Protein AF-K1S469-F1 (afdb_monomer_lite)

Secondary structure (DSSP, 8-state):
-HHHHHTT--TT-BHHHHHHHH-S-SEEEEETTEEEEEEEEE-TTT--EEEEEEEEETTEEEEEEEEE----PPP---PPP------PPP--------------PPPHHHHHHHHHHHHHS-----------

InterPro domains:
  IPR007450 Outer membrane protein assembly factor BamE domain [PF04355] (4-58)
  IPR037873 BamE-like [G3DSA:3.30.1450.10] (1-72)

Radius of gyration: 25.06 Å; chains: 1; bounding box: 55×41×70 Å

pLDDT: mean 77.98, std 18.19, range [45.69, 98.44]

Organism: NCBI:txid408170

Foldseek 3Di:
DLVVLLVPDDFFDFLVRNCVRQNAAPDWDDDDQKIKGWHWDQDPVVRWIKIKIFMDGPRTTDDIDIDTDPPPPDPDPDDDPDPPDPDDDPDDPPCPDDDDPDPDDDDPVVVVVVVVVVVPDPPPPPDDDDDD

Structure (mmCIF, N/CA/C/O backbone):
data_AF-K1S469-F1
#
_entry.id   AF-K1S469-F1
#
loop_
_atom_site.group_PDB
_atom_site.id
_atom_site.type_symbol
_atom_site.label_atom_id
_atom_site.label_alt_id
_atom_site.label_comp_id
_atom_site.label_asym_id
_atom_site.label_entity_id
_atom_site.label_seq_id
_atom_site.pdbx_PDB_ins_code
_atom_site.Cartn_x
_atom_site.Cartn_y
_atom_site.Cartn_z
_atom_site.occupancy
_atom_site.B_iso_or_equiv
_atom_site.auth_seq_id
_atom_site.auth_comp_id
_atom_site.auth_asym_id
_atom_site.auth_atom_id
_atom_site.pdbx_PDB_model_num
ATOM 1 N N . THR A 1 1 ? 19.145 1.253 2.756 1.00 47.34 1 THR A N 1
ATOM 2 C CA . THR A 1 1 ? 18.521 0.881 4.052 1.00 47.34 1 THR A CA 1
ATOM 3 C C . THR A 1 1 ? 17.003 0.704 3.974 1.00 47.34 1 THR A C 1
ATOM 5 O O . THR A 1 1 ? 16.373 0.472 4.990 1.00 47.34 1 THR A O 1
ATOM 8 N N . THR A 1 2 ? 16.386 0.743 2.789 1.00 56.47 2 THR A N 1
ATOM 9 C CA . THR A 1 2 ? 14.923 0.666 2.603 1.00 56.47 2 THR A CA 1
ATOM 10 C C . THR A 1 2 ? 14.312 -0.685 2.981 1.00 56.47 2 THR A C 1
ATOM 12 O O . THR A 1 2 ? 13.195 -0.720 3.478 1.00 56.47 2 THR A O 1
ATOM 15 N N . SER A 1 3 ? 15.050 -1.788 2.822 1.00 63.38 3 SER A N 1
ATOM 16 C CA . SER A 1 3 ? 14.536 -3.126 3.140 1.00 63.38 3 SER A CA 1
ATOM 17 C C . SER A 1 3 ? 14.232 -3.334 4.629 1.00 63.38 3 SER A C 1
ATOM 19 O O . SER A 1 3 ? 13.333 -4.103 4.943 1.00 63.38 3 SER A O 1
ATOM 21 N N . SER A 1 4 ? 14.939 -2.674 5.556 1.00 73.12 4 SER A N 1
ATOM 22 C CA . SER A 1 4 ? 14.783 -2.965 6.991 1.00 73.12 4 SER A CA 1
ATOM 23 C C . SER A 1 4 ? 13.571 -2.289 7.629 1.00 73.12 4 SER A C 1
ATOM 25 O O . SER A 1 4 ? 13.052 -2.799 8.616 1.00 73.12 4 SER A O 1
ATOM 27 N N . THR A 1 5 ? 13.104 -1.160 7.091 1.00 84.50 5 THR A N 1
ATOM 28 C CA . THR A 1 5 ? 11.920 -0.451 7.600 1.00 84.50 5 THR A CA 1
ATOM 29 C C . THR A 1 5 ? 10.618 -1.097 7.149 1.00 84.50 5 THR A C 1
ATOM 31 O O . THR A 1 5 ? 9.680 -1.151 7.934 1.00 84.50 5 THR A O 1
ATOM 34 N N . ILE A 1 6 ? 10.577 -1.650 5.933 1.00 87.94 6 ILE A N 1
ATOM 35 C CA . ILE A 1 6 ? 9.415 -2.383 5.401 1.00 87.94 6 ILE A CA 1
ATOM 36 C C . ILE A 1 6 ? 9.094 -3.581 6.297 1.00 87.94 6 ILE A C 1
ATOM 38 O O . ILE A 1 6 ? 7.953 -3.758 6.704 1.00 87.94 6 ILE A O 1
ATOM 42 N N . MET A 1 7 ? 10.122 -4.335 6.699 1.00 90.38 7 MET A N 1
ATOM 43 C CA . MET A 1 7 ? 9.978 -5.517 7.560 1.00 90.38 7 MET A CA 1
ATOM 44 C C . MET A 1 7 ? 9.469 -5.211 8.977 1.00 90.38 7 MET A C 1
ATOM 46 O O . MET A 1 7 ? 9.163 -6.138 9.722 1.00 90.38 7 MET A O 1
ATOM 50 N N . LYS A 1 8 ? 9.407 -3.934 9.378 1.00 94.88 8 LYS A N 1
ATOM 51 C CA . LYS A 1 8 ? 8.861 -3.530 10.681 1.00 94.88 8 LYS A CA 1
ATOM 52 C C . LYS A 1 8 ? 7.350 -3.359 10.662 1.00 94.88 8 LYS A C 1
ATOM 54 O O . LYS A 1 8 ? 6.762 -3.357 11.735 1.00 94.88 8 LYS A O 1
ATOM 59 N N . VAL A 1 9 ? 6.736 -3.193 9.491 1.00 96.00 9 VAL A N 1
ATOM 60 C CA . VAL A 1 9 ? 5.284 -3.051 9.394 1.00 96.00 9 VAL A CA 1
ATOM 61 C C . VAL A 1 9 ? 4.631 -4.389 9.723 1.00 96.00 9 VAL A C 1
ATOM 63 O O . VAL A 1 9 ? 5.021 -5.434 9.204 1.00 96.00 9 VAL A O 1
ATOM 66 N N . GLN A 1 10 ? 3.646 -4.357 10.614 1.00 96.44 10 GLN A N 1
ATOM 67 C CA . GLN A 1 10 ? 2.933 -5.538 11.087 1.00 96.44 10 GLN A CA 1
ATOM 68 C C . GLN A 1 10 ? 1.426 -5.295 11.064 1.00 96.44 10 GLN A C 1
ATOM 70 O O . GLN A 1 10 ? 0.956 -4.158 11.146 1.00 96.44 10 GLN A O 1
ATOM 75 N N . ARG A 1 11 ? 0.655 -6.385 10.969 1.00 97.44 11 ARG A N 1
ATOM 76 C CA . ARG A 1 11 ? -0.802 -6.341 11.128 1.00 97.44 11 ARG A CA 1
ATOM 77 C C . ARG A 1 11 ? -1.158 -5.689 12.467 1.00 97.44 11 ARG A C 1
ATOM 79 O O . ARG A 1 11 ? -0.564 -6.022 13.486 1.00 97.44 11 ARG A O 1
ATOM 86 N N . GLY A 1 12 ? -2.148 -4.802 12.452 1.00 97.94 12 GLY A N 1
ATOM 87 C CA . GLY A 1 12 ? -2.608 -4.062 13.622 1.00 97.94 12 GLY A CA 1
ATOM 88 C C . GLY A 1 12 ? -1.832 -2.780 13.923 1.00 97.94 12 GLY A C 1
ATOM 89 O O . GLY A 1 12 ? -2.192 -2.110 14.878 1.00 97.94 12 GLY A O 1
ATOM 90 N N . MET A 1 13 ? -0.813 -2.409 13.143 1.00 98.44 13 MET A N 1
ATOM 91 C CA . MET A 1 13 ? -0.230 -1.065 13.254 1.00 98.44 13 MET A CA 1
ATOM 92 C C . MET A 1 13 ? -1.216 0.004 12.776 1.00 98.44 13 MET A C 1
ATOM 94 O O . MET A 1 13 ? -1.988 -0.246 11.848 1.00 98.44 13 MET A O 1
ATOM 98 N N . SER A 1 14 ? -1.172 1.195 13.368 1.00 98.31 14 SER A N 1
ATOM 99 C CA . SER A 1 14 ? -1.981 2.329 12.915 1.00 98.31 14 SER A CA 1
ATOM 100 C C . SER A 1 14 ? -1.383 2.997 11.672 1.00 98.31 14 SER A C 1
ATOM 102 O O . SER A 1 14 ? -0.190 2.869 11.370 1.00 98.31 14 SER A O 1
ATOM 104 N N . GLN A 1 15 ? -2.199 3.761 10.947 1.00 97.56 15 GLN A N 1
ATOM 105 C CA . GLN A 1 15 ? -1.735 4.587 9.826 1.00 97.56 15 GLN A CA 1
ATOM 106 C C . GLN A 1 15 ? -0.618 5.561 10.222 1.00 97.56 15 GLN A C 1
ATOM 108 O O . GLN A 1 15 ? 0.306 5.797 9.440 1.00 97.56 15 GLN A O 1
ATOM 113 N N . GLU A 1 16 ? -0.666 6.116 11.432 1.00 97.88 16 GLU A N 1
ATOM 114 C CA . GLU A 1 16 ? 0.370 7.000 11.961 1.00 97.88 16 GLU A CA 1
ATOM 115 C C . GLU A 1 16 ? 1.678 6.240 12.161 1.00 97.88 16 GLU A C 1
ATOM 117 O O . GLU A 1 16 ? 2.724 6.720 11.726 1.00 97.88 16 GLU A O 1
ATOM 122 N N . GLU A 1 17 ? 1.647 5.053 12.767 1.00 97.94 17 GLU A N 1
ATOM 123 C CA . GLU A 1 17 ? 2.844 4.222 12.955 1.00 97.94 17 GLU A CA 1
ATOM 124 C C . GLU A 1 17 ? 3.480 3.854 11.608 1.00 97.94 17 GLU A C 1
ATOM 126 O O . GLU A 1 17 ? 4.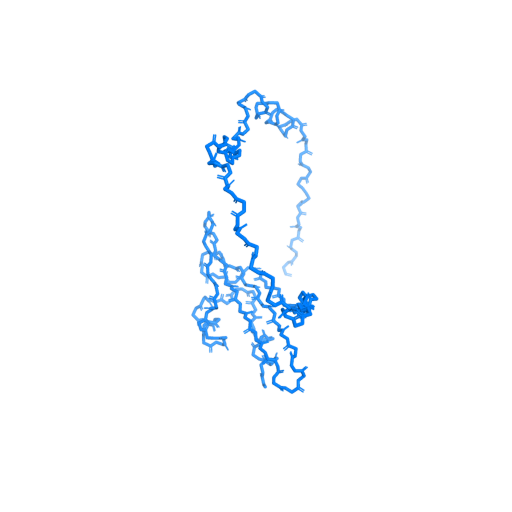690 4.015 11.419 1.00 97.94 17 GLU A O 1
ATOM 131 N N . VAL A 1 18 ? 2.661 3.455 10.629 1.00 97.62 18 VAL A N 1
ATOM 132 C CA . VAL A 1 18 ? 3.126 3.171 9.263 1.00 97.62 18 VAL A CA 1
ATOM 133 C C . VAL A 1 18 ? 3.707 4.422 8.601 1.00 97.62 18 VAL A C 1
ATOM 135 O O . VAL A 1 18 ? 4.767 4.346 7.977 1.00 97.62 18 VAL A O 1
ATOM 138 N N . SER A 1 19 ? 3.083 5.588 8.781 1.00 96.19 19 SER A N 1
ATOM 139 C CA . SER A 1 19 ? 3.591 6.863 8.256 1.00 96.19 19 SER A CA 1
ATOM 140 C C . SER A 1 19 ? 4.946 7.237 8.853 1.00 96.19 19 SER A C 1
ATOM 142 O O . SER A 1 19 ? 5.814 7.730 8.133 1.00 96.19 19 SER A O 1
ATOM 144 N N . HIS A 1 20 ? 5.165 6.977 10.144 1.00 96.12 20 HIS A N 1
ATOM 145 C CA . HIS A 1 20 ? 6.463 7.201 10.785 1.00 96.12 20 HIS A CA 1
ATOM 146 C C . HIS A 1 20 ? 7.551 6.266 10.236 1.00 96.12 20 HIS A C 1
ATOM 148 O O . HIS A 1 20 ? 8.716 6.657 10.165 1.00 96.12 20 HIS A O 1
ATOM 154 N N . LEU A 1 21 ? 7.190 5.045 9.828 1.00 95.38 21 LEU A N 1
ATOM 155 C CA . LEU A 1 21 ? 8.130 4.057 9.289 1.00 95.38 21 LEU A CA 1
ATOM 156 C C . LEU A 1 21 ? 8.451 4.264 7.803 1.00 95.38 21 LEU A C 1
ATOM 158 O O . LEU A 1 21 ? 9.615 4.168 7.405 1.00 95.38 21 LEU A O 1
ATOM 162 N N . LEU A 1 22 ? 7.431 4.492 6.973 1.00 93.94 22 LEU A N 1
ATOM 163 C CA . LEU A 1 22 ? 7.550 4.489 5.509 1.00 93.94 22 LEU A CA 1
ATOM 164 C C . LEU A 1 22 ? 7.451 5.879 4.876 1.00 93.94 22 LEU A C 1
ATOM 166 O O . LEU A 1 22 ? 7.859 6.052 3.717 1.00 93.94 22 LEU A O 1
ATOM 170 N N . GLY A 1 23 ? 6.975 6.860 5.643 1.00 95.06 23 GLY A N 1
ATOM 171 C CA . GLY A 1 23 ? 6.658 8.202 5.182 1.00 95.06 23 GLY A CA 1
ATOM 172 C C . GLY A 1 23 ? 5.274 8.288 4.540 1.00 95.06 23 GLY A C 1
ATOM 173 O O . GLY A 1 23 ? 4.423 7.406 4.681 1.00 95.06 23 GLY A O 1
ATOM 174 N N . LYS A 1 24 ? 5.069 9.378 3.798 1.00 96.44 24 LYS A N 1
ATOM 175 C CA . LYS A 1 24 ? 3.861 9.607 3.001 1.00 96.44 24 LYS A CA 1
ATOM 176 C C . LYS A 1 24 ? 3.774 8.578 1.857 1.00 96.44 24 LYS A C 1
ATOM 178 O O . LYS A 1 24 ? 4.795 8.360 1.203 1.00 96.44 24 LYS A O 1
ATOM 183 N N . PRO A 1 25 ? 2.596 7.981 1.595 1.00 97.19 25 PRO A N 1
ATOM 184 C CA . PRO A 1 25 ? 2.410 7.087 0.456 1.00 97.19 25 PRO A CA 1
ATOM 185 C C . PRO A 1 25 ? 2.457 7.831 -0.881 1.00 97.19 25 PRO A C 1
ATOM 187 O O . PRO A 1 25 ? 2.103 9.012 -0.959 1.00 97.19 25 PRO A O 1
ATOM 190 N N . ASP A 1 26 ? 2.857 7.117 -1.933 1.00 96.81 26 ASP A N 1
ATOM 191 C CA . ASP A 1 26 ? 2.862 7.632 -3.305 1.00 96.81 26 ASP A CA 1
ATOM 192 C C . ASP A 1 26 ? 1.438 7.670 -3.864 1.00 96.81 26 ASP A C 1
ATOM 194 O O . ASP A 1 26 ? 1.023 8.664 -4.466 1.00 96.81 26 ASP A O 1
ATOM 198 N N . PHE A 1 27 ? 0.653 6.626 -3.578 1.00 97.25 27 PHE A N 1
ATOM 199 C CA . PHE A 1 27 ? -0.767 6.565 -3.910 1.00 97.25 27 PHE A CA 1
ATOM 200 C C . PHE A 1 27 ? -1.615 6.138 -2.714 1.00 97.25 27 PHE A C 1
ATOM 202 O O . PHE A 1 27 ? -1.191 5.369 -1.852 1.00 97.25 27 PHE A O 1
ATOM 209 N N . ARG A 1 28 ? -2.847 6.649 -2.680 1.00 97.06 28 ARG A N 1
ATOM 210 C CA . ARG A 1 28 ? -3.820 6.437 -1.606 1.00 97.06 28 ARG A CA 1
ATOM 211 C C . ARG A 1 28 ? -5.202 6.217 -2.219 1.00 97.06 28 ARG A C 1
ATOM 213 O O . ARG A 1 28 ? -5.621 7.005 -3.067 1.00 97.06 28 ARG A O 1
ATOM 220 N N . ARG A 1 29 ? -5.896 5.154 -1.806 1.00 97.12 29 ARG A N 1
ATOM 221 C CA . ARG A 1 29 ? -7.230 4.761 -2.297 1.00 97.12 29 ARG A CA 1
ATOM 222 C C . ARG A 1 29 ? -8.174 4.495 -1.121 1.00 97.12 29 ARG A C 1
ATOM 224 O O . ARG A 1 29 ? -7.738 3.927 -0.129 1.00 97.12 29 ARG A O 1
ATOM 231 N N . PHE A 1 30 ? -9.448 4.864 -1.254 1.00 93.12 30 PHE A N 1
ATOM 232 C CA . PHE A 1 30 ? -10.508 4.567 -0.280 1.00 93.12 30 PHE A CA 1
ATOM 233 C C . PHE A 1 30 ? -11.614 3.754 -0.948 1.00 93.12 30 PHE A C 1
ATOM 235 O O . PHE A 1 30 ? -12.076 4.140 -2.024 1.00 93.12 30 PHE A O 1
ATOM 242 N N . ASP A 1 31 ? -12.056 2.675 -0.307 1.00 88.75 31 ASP A N 1
ATOM 243 C CA . ASP A 1 31 ? -13.160 1.845 -0.790 1.00 88.75 31 ASP A CA 1
ATOM 244 C C . ASP A 1 31 ? -13.958 1.268 0.386 1.00 88.75 31 ASP A C 1
ATOM 246 O O . ASP A 1 31 ? -13.412 0.554 1.213 1.00 88.75 31 ASP A O 1
ATOM 250 N N . ASN A 1 32 ? -15.257 1.579 0.469 1.00 82.44 32 ASN A N 1
ATOM 251 C CA . ASN A 1 32 ? -16.235 0.909 1.341 1.00 82.44 32 ASN A CA 1
ATOM 252 C C . ASN A 1 32 ? -15.758 0.544 2.769 1.00 82.44 32 ASN A C 1
ATOM 254 O O . ASN A 1 32 ? -16.012 -0.559 3.252 1.00 82.44 32 ASN A O 1
ATOM 258 N N . GLY A 1 33 ? -15.101 1.477 3.466 1.00 86.38 33 GLY A N 1
ATOM 259 C CA . GLY A 1 33 ? -14.642 1.290 4.852 1.00 86.38 33 GLY A CA 1
ATOM 260 C C . GLY A 1 33 ? -13.225 0.726 4.996 1.00 86.38 33 GLY A C 1
ATOM 261 O O . GLY A 1 33 ? -12.743 0.584 6.118 1.00 86.38 33 GLY A O 1
ATOM 262 N N . SER A 1 34 ? -12.540 0.457 3.886 1.00 93.56 34 SER A N 1
ATOM 263 C CA . SER A 1 34 ? -11.105 0.212 3.849 1.00 93.56 34 SER A CA 1
ATOM 264 C C . SER A 1 34 ? -10.357 1.340 3.145 1.00 93.56 34 SER A C 1
ATOM 266 O O . SER A 1 34 ? -10.904 2.159 2.395 1.00 93.56 34 SER A O 1
ATOM 268 N N . GLU A 1 35 ? -9.064 1.385 3.415 1.00 97.31 35 GLU A N 1
ATOM 269 C CA . GLU A 1 35 ? -8.143 2.322 2.810 1.00 97.31 35 GLU A CA 1
ATOM 270 C C . GLU A 1 35 ? -6.870 1.588 2.406 1.00 97.31 35 GLU A C 1
ATOM 272 O O . GLU A 1 35 ? -6.387 0.747 3.148 1.00 97.31 35 GLU A O 1
ATOM 277 N N . GLN A 1 36 ? -6.309 1.899 1.243 1.00 98.06 36 GLN A N 1
ATOM 278 C CA . GLN A 1 36 ? -5.098 1.256 0.747 1.00 98.06 36 GLN A CA 1
ATOM 279 C C . GLN A 1 36 ? -4.034 2.295 0.419 1.00 98.06 36 GLN A C 1
ATOM 281 O O . GLN A 1 36 ? -4.302 3.278 -0.284 1.00 98.06 36 GLN A O 1
ATOM 286 N N . TRP A 1 37 ? -2.818 2.061 0.905 1.00 98.19 37 TRP A N 1
ATOM 287 C CA . TRP A 1 37 ? -1.636 2.865 0.606 1.00 98.19 37 TRP A CA 1
ATOM 288 C C . TRP A 1 37 ? -0.654 2.078 -0.252 1.00 98.19 37 TRP A C 1
ATOM 290 O O . TRP A 1 37 ? -0.411 0.898 -0.006 1.00 98.19 37 TRP A O 1
ATOM 300 N N . GLU A 1 38 ? -0.068 2.752 -1.238 1.00 97.75 38 GLU A N 1
ATOM 301 C CA . GLU A 1 38 ? 0.962 2.199 -2.112 1.00 97.75 38 GLU A CA 1
ATOM 302 C C . GLU A 1 38 ? 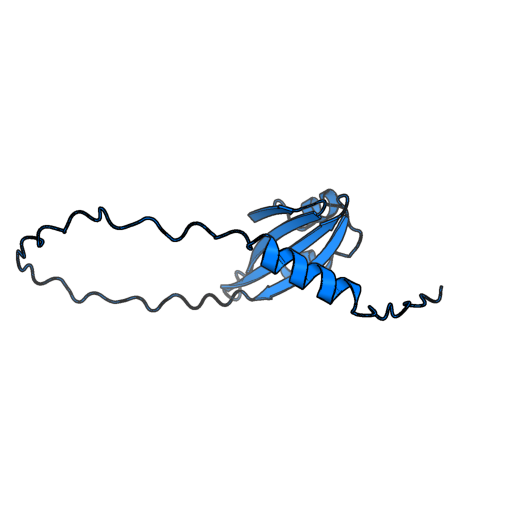2.242 3.029 -2.005 1.00 97.75 38 GLU A C 1
ATOM 304 O O . GLU A 1 38 ? 2.207 4.265 -2.024 1.00 97.75 38 GLU A O 1
ATOM 309 N N . TYR A 1 39 ? 3.373 2.335 -1.914 1.00 95.69 39 TYR A N 1
ATOM 310 C CA . TYR A 1 39 ? 4.706 2.920 -1.894 1.00 95.69 39 TYR A CA 1
ATOM 311 C C . TYR A 1 39 ? 5.579 2.272 -2.962 1.00 95.69 39 TYR A C 1
ATOM 313 O O . TYR A 1 39 ? 5.605 1.049 -3.085 1.00 95.69 39 TYR A O 1
ATOM 321 N N . THR A 1 40 ? 6.375 3.076 -3.656 1.00 93.31 40 THR A N 1
ATOM 322 C CA . THR A 1 40 ? 7.446 2.625 -4.540 1.00 93.31 40 THR A CA 1
ATOM 323 C C . THR A 1 40 ? 8.789 3.019 -3.937 1.00 93.31 40 THR A C 1
ATOM 325 O O . THR A 1 40 ? 9.083 4.192 -3.708 1.00 93.31 40 THR A O 1
ATOM 328 N N . LYS A 1 41 ? 9.639 2.031 -3.657 1.00 89.88 41 LYS A N 1
ATOM 329 C CA . LYS A 1 41 ? 10.994 2.256 -3.141 1.00 89.88 41 LYS A CA 1
ATOM 330 C C . LYS A 1 41 ? 12.015 1.755 -4.152 1.00 89.88 41 LYS A C 1
ATOM 332 O O . LYS A 1 41 ? 12.063 0.566 -4.448 1.00 89.88 41 LYS A O 1
ATOM 337 N N . THR A 1 42 ? 12.874 2.649 -4.628 1.00 87.75 42 THR A N 1
ATOM 338 C CA . THR A 1 42 ? 14.029 2.280 -5.451 1.00 87.75 42 THR A CA 1
ATOM 339 C C . THR A 1 42 ? 15.197 1.885 -4.559 1.00 87.75 42 THR A C 1
ATOM 341 O O . THR A 1 42 ? 15.627 2.642 -3.683 1.00 87.75 42 THR A O 1
ATOM 344 N N . ASN A 1 43 ? 15.748 0.700 -4.787 1.00 82.69 43 ASN A N 1
ATOM 345 C CA . ASN A 1 43 ? 17.031 0.323 -4.235 1.00 82.69 43 ASN A CA 1
ATOM 346 C C . ASN A 1 43 ? 18.146 0.921 -5.103 1.00 82.69 43 ASN A C 1
ATOM 348 O O . ASN A 1 43 ? 18.420 0.445 -6.199 1.00 82.69 43 ASN A O 1
ATOM 352 N N . VAL A 1 44 ? 18.818 1.954 -4.594 1.00 80.69 44 VAL A N 1
ATOM 353 C CA . VAL A 1 44 ? 19.894 2.653 -5.316 1.00 80.69 44 VAL A CA 1
ATOM 354 C C . VAL A 1 44 ? 21.091 1.763 -5.665 1.00 80.69 44 VAL A C 1
ATOM 356 O O . VAL A 1 44 ? 21.807 2.080 -6.606 1.00 80.69 44 VAL A O 1
ATOM 359 N N . SER A 1 45 ? 21.322 0.657 -4.945 1.00 82.31 45 SER A N 1
ATOM 360 C CA . SER A 1 45 ? 22.457 -0.232 -5.222 1.00 82.31 45 SER A CA 1
ATOM 361 C C . SER A 1 45 ? 22.162 -1.262 -6.308 1.00 82.31 45 SER A C 1
ATOM 363 O O . SER A 1 45 ? 23.087 -1.731 -6.959 1.00 82.31 45 SER A O 1
ATOM 365 N N . THR A 1 46 ? 20.895 -1.641 -6.490 1.00 80.81 46 THR A N 1
ATOM 366 C CA . THR A 1 46 ? 20.485 -2.654 -7.480 1.00 80.81 46 THR A CA 1
ATOM 367 C C . THR A 1 46 ? 19.642 -2.082 -8.618 1.00 80.81 46 THR A C 1
ATOM 369 O O . THR A 1 46 ? 19.322 -2.812 -9.547 1.00 80.81 46 THR A O 1
ATOM 372 N N . ALA A 1 47 ? 19.251 -0.806 -8.537 1.00 81.62 47 ALA A N 1
ATOM 373 C CA . ALA A 1 47 ? 18.247 -0.155 -9.385 1.00 81.62 47 ALA A CA 1
ATOM 374 C C . ALA A 1 47 ? 16.873 -0.862 -9.417 1.00 81.62 47 ALA A C 1
ATOM 376 O O . ALA A 1 47 ? 16.007 -0.498 -10.210 1.00 81.62 47 ALA A O 1
ATOM 377 N N . ALA A 1 48 ? 16.652 -1.840 -8.533 1.00 82.94 48 ALA A N 1
ATOM 378 C CA . ALA A 1 48 ? 15.386 -2.543 -8.405 1.00 82.94 48 ALA A CA 1
ATOM 379 C C . ALA A 1 48 ? 14.351 -1.648 -7.725 1.00 82.94 48 ALA A C 1
ATOM 381 O O . ALA A 1 48 ? 14.643 -0.990 -6.722 1.00 82.94 48 ALA A O 1
ATOM 382 N N . ASN A 1 49 ? 13.129 -1.664 -8.238 1.00 87.44 49 ASN A N 1
ATOM 383 C CA . ASN A 1 49 ? 12.001 -0.980 -7.625 1.00 87.44 49 ASN A CA 1
ATOM 384 C C . ASN A 1 49 ? 11.149 -1.994 -6.871 1.00 87.44 49 ASN A C 1
ATOM 386 O O . ASN A 1 49 ? 10.813 -3.044 -7.404 1.00 87.44 49 ASN A O 1
ATOM 390 N N . THR A 1 50 ? 10.782 -1.679 -5.637 1.00 90.81 50 THR A N 1
ATOM 391 C CA . THR A 1 50 ? 9.870 -2.483 -4.822 1.00 90.81 50 THR A CA 1
ATOM 392 C C . THR A 1 50 ? 8.567 -1.722 -4.653 1.00 90.81 50 THR A C 1
ATOM 394 O O . THR A 1 50 ? 8.588 -0.572 -4.212 1.00 90.81 50 THR A O 1
ATOM 397 N N . VAL A 1 51 ? 7.453 -2.367 -4.986 1.00 94.44 51 VAL A N 1
ATOM 398 C CA . VAL A 1 51 ? 6.103 -1.878 -4.695 1.00 94.44 51 VAL A CA 1
ATOM 399 C C . VAL A 1 51 ? 5.639 -2.512 -3.394 1.00 94.44 51 VAL A C 1
ATOM 401 O O . VAL A 1 51 ? 5.803 -3.715 -3.193 1.00 94.44 51 VAL A O 1
ATOM 404 N N . ILE A 1 52 ? 5.073 -1.694 -2.514 1.00 96.00 52 ILE A N 1
ATOM 405 C CA . ILE A 1 52 ? 4.516 -2.104 -1.229 1.00 96.00 52 ILE A CA 1
ATOM 406 C C . ILE A 1 52 ? 3.065 -1.647 -1.198 1.00 96.00 52 ILE A C 1
ATOM 408 O O . ILE A 1 52 ? 2.799 -0.466 -1.426 1.00 96.00 52 ILE A O 1
ATOM 412 N N . ILE A 1 53 ? 2.150 -2.556 -0.888 1.00 97.50 53 ILE A N 1
ATOM 413 C CA . ILE A 1 53 ? 0.719 -2.278 -0.766 1.00 97.50 53 ILE A CA 1
ATOM 414 C C . ILE A 1 53 ? 0.299 -2.605 0.661 1.00 97.50 53 ILE A C 1
ATOM 416 O O . ILE A 1 53 ? 0.605 -3.690 1.148 1.00 97.50 53 ILE A O 1
ATOM 420 N N . ILE A 1 54 ? -0.371 -1.673 1.336 1.00 98.12 54 ILE A N 1
ATOM 421 C CA . ILE A 1 54 ? -0.862 -1.845 2.707 1.00 98.12 54 ILE A CA 1
ATOM 422 C C . ILE A 1 54 ? -2.350 -1.527 2.734 1.00 98.12 54 ILE A C 1
ATOM 424 O O . ILE A 1 54 ? -2.744 -0.422 2.361 1.00 98.12 54 ILE A O 1
ATOM 428 N N . ASP A 1 55 ? -3.153 -2.475 3.210 1.00 98.12 55 ASP A N 1
ATOM 429 C CA . ASP A 1 55 ? -4.587 -2.294 3.413 1.00 98.12 55 ASP A CA 1
ATOM 430 C C . ASP A 1 55 ? -4.883 -1.985 4.881 1.00 98.12 55 ASP A C 1
ATOM 432 O O . ASP A 1 55 ? -4.405 -2.666 5.795 1.00 98.12 55 ASP A O 1
ATOM 436 N N . PHE A 1 56 ? -5.751 -1.009 5.099 1.00 98.12 56 PHE A N 1
ATOM 437 C CA . PHE A 1 56 ? -6.236 -0.565 6.392 1.00 98.12 56 PHE A CA 1
ATOM 438 C C . PHE A 1 56 ? -7.746 -0.753 6.492 1.00 98.12 56 PHE A C 1
ATOM 440 O O . PHE A 1 56 ? -8.482 -0.478 5.547 1.00 98.12 56 PHE A O 1
ATOM 447 N N . VAL A 1 57 ? -8.207 -1.158 7.669 1.00 96.88 57 VAL A N 1
ATOM 448 C CA . VAL A 1 57 ? -9.617 -1.100 8.075 1.00 96.88 57 VAL A CA 1
ATOM 449 C C . VAL A 1 57 ? -9.649 -0.428 9.439 1.00 96.88 57 VAL A C 1
ATOM 451 O O . VAL A 1 57 ? -8.815 -0.742 10.286 1.00 96.88 57 VAL A O 1
ATOM 454 N N . ASP A 1 58 ? -10.542 0.546 9.620 1.00 95.44 58 ASP A N 1
ATOM 455 C CA . ASP A 1 58 ? -10.615 1.376 10.834 1.00 95.44 58 ASP A CA 1
ATOM 456 C C . ASP A 1 58 ? -9.261 2.009 11.227 1.00 95.44 58 ASP A C 1
ATOM 458 O O . ASP A 1 58 ? -8.927 2.145 12.401 1.00 95.44 58 ASP A O 1
ATOM 462 N N . GLY A 1 59 ? -8.448 2.372 10.227 1.00 95.56 59 GLY A N 1
ATOM 463 C CA . GLY A 1 59 ? -7.120 2.967 10.423 1.00 95.56 59 GLY A CA 1
ATOM 464 C C . GLY A 1 59 ? -6.009 1.979 10.806 1.00 95.56 59 GLY A C 1
ATOM 465 O O . GLY A 1 59 ? -4.884 2.410 11.051 1.00 95.56 59 GLY A O 1
ATOM 466 N N . MET A 1 60 ? -6.287 0.671 10.821 1.00 98.12 60 MET A N 1
ATOM 467 C CA . MET A 1 60 ? -5.357 -0.370 11.276 1.00 98.12 60 MET A CA 1
ATOM 468 C C . MET A 1 60 ? -4.940 -1.297 10.136 1.00 98.12 60 MET A C 1
ATOM 470 O O . MET A 1 60 ? -5.778 -1.717 9.340 1.00 98.12 60 MET A O 1
ATOM 474 N N . VAL A 1 61 ? -3.658 -1.668 10.073 1.00 98.25 61 VAL A N 1
ATOM 475 C CA . VAL A 1 61 ? -3.123 -2.578 9.048 1.00 98.25 61 VAL A CA 1
ATOM 476 C C . VAL A 1 61 ? -3.817 -3.935 9.129 1.00 98.25 61 VAL A C 1
ATOM 478 O O . VAL A 1 61 ? -3.755 -4.623 10.149 1.00 98.25 61 VAL A O 1
ATOM 481 N N . THR A 1 62 ? -4.412 -4.369 8.025 1.00 97.75 62 THR A N 1
ATOM 482 C CA . THR A 1 62 ? -5.060 -5.683 7.890 1.00 97.75 62 THR A CA 1
ATOM 483 C C . THR A 1 62 ? -4.280 -6.616 6.969 1.00 97.75 62 THR A C 1
ATOM 485 O O . THR A 1 62 ? -4.167 -7.817 7.253 1.00 97.75 62 THR A O 1
ATOM 488 N N . ASN A 1 63 ? -3.674 -6.058 5.920 1.00 97.06 63 ASN A N 1
ATOM 489 C CA . ASN A 1 63 ? -2.887 -6.777 4.930 1.00 97.06 63 ASN A CA 1
ATOM 490 C C . ASN A 1 63 ? -1.686 -5.941 4.459 1.00 97.06 63 ASN A C 1
ATOM 492 O O . ASN A 1 63 ? -1.731 -4.710 4.491 1.00 97.06 63 ASN A O 1
ATOM 496 N N . MET A 1 64 ? -0.622 -6.621 4.035 1.00 96.06 64 MET A N 1
ATOM 497 C CA . MET A 1 64 ? 0.563 -6.004 3.454 1.00 96.06 64 MET A CA 1
ATOM 498 C C . MET A 1 64 ? 1.229 -6.953 2.458 1.00 96.06 64 MET A C 1
ATOM 500 O O . MET A 1 64 ? 1.604 -8.064 2.827 1.00 96.06 64 MET A O 1
ATOM 504 N N . ASP A 1 65 ? 1.464 -6.458 1.246 1.00 95.62 65 ASP A N 1
ATOM 505 C CA . ASP A 1 65 ? 2.217 -7.141 0.197 1.00 95.62 65 ASP A CA 1
ATOM 506 C C . ASP A 1 65 ? 3.432 -6.307 -0.221 1.00 95.62 65 ASP A C 1
ATOM 508 O O . ASP A 1 65 ? 3.399 -5.075 -0.212 1.00 95.62 65 ASP A O 1
ATOM 512 N N . SER A 1 66 ? 4.517 -6.978 -0.609 1.00 93.00 66 SER A N 1
ATOM 513 C CA . SER A 1 66 ? 5.718 -6.337 -1.148 1.00 93.00 66 SER A CA 1
ATOM 514 C C . SER A 1 66 ? 6.307 -7.187 -2.266 1.00 93.00 66 SER A C 1
ATOM 516 O O . SER A 1 66 ? 6.598 -8.365 -2.063 1.00 93.00 66 SER A O 1
ATOM 518 N N . PHE A 1 67 ? 6.518 -6.590 -3.436 1.00 91.50 67 PHE A N 1
ATOM 519 C CA . PHE A 1 67 ? 7.028 -7.288 -4.615 1.00 91.50 67 PHE A CA 1
ATOM 520 C C . PHE A 1 67 ? 7.913 -6.379 -5.470 1.00 91.50 67 PHE A C 1
ATOM 522 O O . PHE A 1 67 ? 7.817 -5.153 -5.430 1.00 91.50 67 PHE A O 1
ATOM 529 N N . GLU A 1 68 ? 8.814 -6.985 -6.240 1.00 89.06 68 GLU A N 1
ATOM 530 C CA . GLU A 1 68 ? 9.646 -6.255 -7.194 1.00 89.06 68 GLU A CA 1
ATOM 531 C C . GLU A 1 68 ? 8.802 -5.801 -8.391 1.00 89.06 68 GLU A C 1
ATOM 533 O O . GLU A 1 68 ? 8.008 -6.561 -8.950 1.00 89.06 68 GLU A O 1
ATOM 538 N N . SER A 1 69 ? 8.948 -4.537 -8.780 1.00 82.50 69 SER A N 1
ATOM 539 C CA . SER A 1 69 ? 8.263 -3.977 -9.933 1.00 82.50 69 SER A CA 1
ATOM 540 C C . SER A 1 69 ? 9.038 -4.371 -11.188 1.00 82.50 69 SER A C 1
ATOM 542 O O . SER A 1 69 ? 10.144 -3.880 -11.431 1.00 82.50 69 SER A O 1
ATOM 544 N N . ASN A 1 70 ? 8.449 -5.232 -12.010 1.00 70.50 70 ASN A N 1
ATOM 545 C CA . ASN A 1 70 ? 9.009 -5.583 -13.309 1.00 70.50 70 ASN A CA 1
ATOM 546 C C . ASN A 1 70 ? 8.782 -4.418 -14.279 1.00 70.50 70 ASN A C 1
ATOM 548 O O . ASN A 1 70 ? 7.798 -4.398 -15.017 1.00 70.50 70 ASN A O 1
ATOM 552 N N . ILE A 1 71 ? 9.666 -3.421 -14.275 1.00 61.38 71 ILE A N 1
ATOM 553 C CA . ILE A 1 71 ? 9.658 -2.393 -15.318 1.00 61.38 71 ILE A CA 1
ATOM 554 C C . ILE A 1 71 ? 10.467 -2.944 -16.484 1.00 61.38 71 ILE A C 1
ATOM 556 O O . ILE A 1 71 ? 11.651 -2.659 -16.627 1.00 61.38 71 ILE A O 1
ATOM 560 N N . THR A 1 72 ? 9.848 -3.770 -17.324 1.00 53.84 72 THR A N 1
ATOM 561 C CA . THR A 1 72 ? 10.352 -3.896 -18.691 1.00 53.84 72 THR A CA 1
ATOM 562 C C . THR A 1 72 ? 9.985 -2.582 -19.379 1.00 53.84 72 THR A C 1
ATOM 564 O O . THR A 1 72 ? 8.789 -2.336 -19.563 1.00 53.84 72 THR A O 1
ATOM 567 N N . PRO A 1 73 ? 10.940 -1.690 -19.709 1.00 56.84 73 PRO A N 1
ATOM 568 C CA . PRO A 1 73 ? 10.602 -0.536 -20.526 1.00 56.84 73 PRO A CA 1
ATOM 569 C C . PRO A 1 73 ? 9.960 -1.059 -21.818 1.00 56.84 73 PRO A C 1
ATOM 571 O O . PRO A 1 73 ? 10.461 -2.043 -22.377 1.00 56.84 73 PRO A O 1
ATOM 574 N N . PRO A 1 74 ? 8.844 -0.470 -22.290 1.00 58.12 74 PRO A N 1
ATOM 575 C CA . PRO A 1 74 ? 8.308 -0.850 -23.588 1.00 58.12 74 PRO A CA 1
ATOM 576 C C . PRO A 1 74 ? 9.433 -0.696 -24.622 1.00 58.12 74 PRO A C 1
ATOM 578 O O . PRO A 1 74 ? 10.218 0.254 -24.510 1.00 58.12 74 PRO A O 1
ATOM 581 N N . PRO A 1 75 ? 9.567 -1.623 -25.588 1.00 64.38 75 PRO A N 1
ATOM 582 C CA . PRO A 1 75 ? 10.611 -1.527 -26.597 1.00 64.38 75 PRO A CA 1
ATOM 583 C C . PRO A 1 75 ? 10.545 -0.143 -27.243 1.00 64.38 75 PRO A C 1
ATOM 585 O O . PRO A 1 75 ? 9.509 0.259 -27.775 1.00 64.38 75 PRO A O 1
ATOM 588 N N . VAL A 1 76 ? 11.642 0.608 -27.142 1.00 65.19 76 VAL A N 1
ATOM 589 C CA . VAL A 1 76 ? 11.749 1.927 -27.760 1.00 65.19 76 VAL A CA 1
ATOM 590 C C . VAL A 1 76 ? 11.732 1.704 -29.267 1.00 65.19 76 VAL A C 1
ATOM 592 O O . VAL A 1 76 ? 12.661 1.117 -29.821 1.00 65.19 76 VAL A O 1
ATOM 595 N N . ALA A 1 77 ? 10.674 2.154 -29.939 1.00 65.75 77 ALA A N 1
ATOM 596 C CA . ALA A 1 77 ? 10.690 2.257 -31.388 1.00 65.75 77 ALA A CA 1
ATOM 597 C C . ALA A 1 77 ? 11.715 3.337 -31.762 1.00 65.75 77 ALA A C 1
ATOM 599 O O . ALA A 1 77 ? 11.486 4.527 -31.555 1.00 65.75 77 ALA A O 1
ATOM 600 N N . VAL A 1 78 ? 12.874 2.925 -32.275 1.00 61.03 78 VAL A N 1
ATOM 601 C CA . VAL A 1 78 ? 13.791 3.834 -32.965 1.00 61.03 78 VAL A CA 1
ATOM 602 C C . VAL A 1 78 ? 13.138 4.213 -34.289 1.00 61.03 78 VAL A C 1
ATOM 604 O O . VAL A 1 78 ? 13.096 3.404 -35.215 1.00 61.03 78 VAL A O 1
ATOM 607 N N . CYS A 1 79 ? 12.597 5.430 -34.381 1.00 56.91 79 CYS A N 1
ATOM 608 C CA . CYS A 1 79 ? 12.258 5.996 -35.681 1.00 56.91 79 CYS A CA 1
ATOM 609 C C . CYS A 1 79 ? 13.568 6.174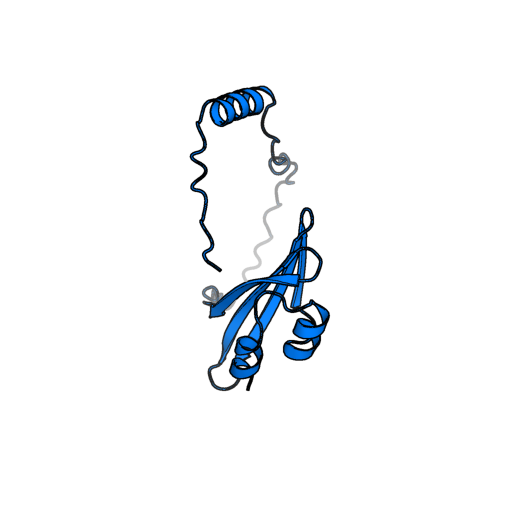 -36.468 1.00 56.91 79 CYS A C 1
ATOM 611 O O . CYS A 1 79 ? 14.485 6.821 -35.948 1.00 56.91 79 CYS A O 1
ATOM 613 N N . PRO A 1 80 ? 13.700 5.613 -37.684 1.00 69.38 80 PRO A N 1
ATOM 614 C CA . PRO A 1 80 ? 14.820 5.955 -38.552 1.00 69.38 80 PRO A CA 1
ATOM 615 C C . PRO A 1 80 ? 14.835 7.477 -38.798 1.00 69.38 80 PRO A C 1
ATOM 617 O O . PRO A 1 80 ? 13.775 8.106 -38.732 1.00 69.38 80 PRO A O 1
ATOM 620 N N . PRO A 1 81 ? 16.009 8.090 -39.049 1.00 57.53 81 PRO A N 1
ATOM 621 C CA . PRO A 1 81 ? 16.106 9.522 -39.312 1.00 57.53 81 PRO A CA 1
ATOM 622 C C . PRO A 1 81 ? 15.132 9.922 -40.421 1.00 57.53 81 PRO A C 1
ATOM 624 O O . PRO A 1 81 ? 15.139 9.323 -41.494 1.00 57.53 81 PRO A O 1
ATOM 627 N N . ASN A 1 82 ? 14.283 10.912 -40.142 1.00 53.41 82 ASN A N 1
ATOM 628 C CA . ASN A 1 82 ? 13.299 11.421 -41.090 1.00 53.41 82 ASN A CA 1
ATOM 629 C C . ASN A 1 82 ? 14.008 11.912 -42.364 1.00 53.41 82 ASN A C 1
ATOM 631 O O . ASN A 1 82 ? 14.612 12.985 -42.356 1.00 53.41 82 ASN A O 1
ATOM 635 N N . GLU A 1 83 ? 13.893 11.184 -43.475 1.00 57.00 83 GLU A N 1
ATOM 636 C CA . GLU A 1 83 ? 13.960 11.837 -44.779 1.00 57.00 83 GLU A CA 1
ATOM 637 C C . GLU A 1 83 ? 12.739 12.757 -44.866 1.00 57.00 83 GLU A C 1
ATOM 639 O O . GLU A 1 83 ? 11.597 12.319 -44.711 1.00 57.00 83 GLU A O 1
ATOM 644 N N . ILE A 1 84 ? 12.981 14.061 -45.020 1.00 53.00 84 ILE A N 1
ATOM 645 C CA . ILE A 1 84 ? 11.927 15.069 -45.135 1.00 53.00 84 ILE A CA 1
ATOM 646 C C . ILE A 1 84 ? 11.227 14.846 -46.476 1.00 53.00 84 ILE A C 1
ATOM 648 O O . ILE A 1 84 ? 11.589 15.429 -47.494 1.00 53.00 84 ILE A O 1
ATOM 652 N N . ILE A 1 85 ? 10.214 13.989 -46.478 1.00 54.53 85 ILE A N 1
ATOM 653 C CA . ILE A 1 85 ? 9.202 13.964 -47.523 1.00 54.53 85 ILE A CA 1
ATOM 654 C C . ILE A 1 85 ? 8.046 14.786 -46.973 1.00 54.53 85 ILE A C 1
ATOM 656 O O . ILE A 1 85 ? 7.420 14.416 -45.980 1.00 54.53 85 ILE A O 1
ATOM 660 N N . THR A 1 86 ? 7.790 15.934 -47.592 1.00 51.25 86 THR A N 1
ATOM 661 C CA . THR A 1 86 ? 6.650 16.801 -47.288 1.00 51.25 86 THR A CA 1
ATOM 662 C C . THR A 1 86 ? 5.360 16.075 -47.668 1.00 51.25 86 THR A C 1
ATOM 664 O O . THR A 1 86 ? 4.792 16.301 -48.733 1.00 51.25 86 THR A O 1
ATOM 667 N N . VAL A 1 87 ? 4.904 15.151 -46.826 1.00 52.38 87 VAL A N 1
ATOM 668 C CA . VAL A 1 87 ? 3.605 14.509 -47.002 1.00 52.38 87 VAL A CA 1
ATOM 669 C C . VAL A 1 87 ? 2.587 15.390 -46.299 1.00 52.38 87 VAL A C 1
ATOM 671 O O . VAL A 1 87 ? 2.530 15.450 -45.071 1.00 52.38 87 VAL A O 1
ATOM 674 N N . VAL A 1 88 ? 1.812 16.121 -47.099 1.00 54.25 88 VAL A N 1
ATOM 675 C CA . VAL A 1 88 ? 0.579 16.772 -46.647 1.00 54.25 88 VAL A CA 1
ATOM 676 C C . VAL A 1 88 ? -0.229 15.736 -45.853 1.00 54.25 88 VAL A C 1
ATOM 678 O O . VAL A 1 88 ? -0.486 14.654 -46.387 1.00 54.25 88 VAL A O 1
ATOM 681 N N . PRO A 1 89 ? -0.604 16.009 -44.590 1.00 51.59 89 PRO A N 1
ATOM 682 C CA . PRO A 1 89 ? -1.365 15.050 -43.807 1.00 51.59 89 PRO A CA 1
ATOM 683 C C . PRO A 1 89 ? -2.703 14.774 -44.510 1.00 51.59 89 PRO A C 1
ATOM 685 O O . PRO A 1 89 ? -3.350 15.720 -44.969 1.00 51.59 89 PRO A O 1
ATOM 688 N N . PRO A 1 90 ? -3.143 13.507 -44.619 1.00 55.50 90 PRO A N 1
ATOM 689 C CA . PRO A 1 90 ? -4.465 13.216 -45.146 1.00 55.50 90 PRO A CA 1
ATOM 690 C C . PRO A 1 90 ? -5.495 13.885 -44.237 1.00 55.50 90 PRO A C 1
ATOM 692 O O . PRO A 1 90 ? -5.394 13.777 -43.013 1.00 55.50 90 PRO A O 1
ATOM 695 N N . ASN A 1 91 ? -6.478 14.571 -44.826 1.00 51.56 91 ASN A N 1
ATOM 696 C CA . ASN A 1 91 ? -7.606 15.122 -44.081 1.00 51.56 91 ASN A C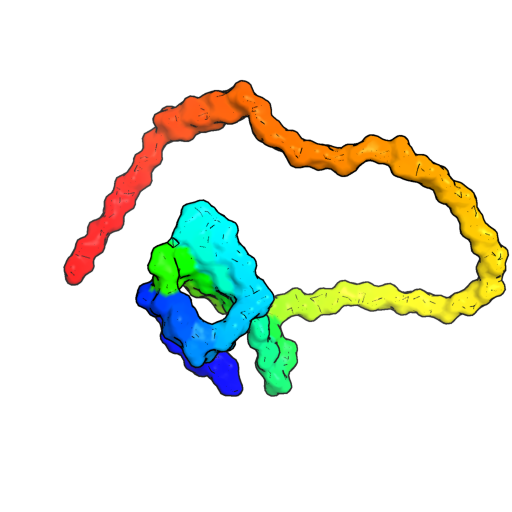A 1
ATOM 697 C C . ASN A 1 91 ? -8.214 14.013 -43.218 1.00 51.56 91 ASN A C 1
ATOM 699 O O . ASN A 1 91 ? -8.734 13.023 -43.736 1.00 51.56 91 ASN A O 1
ATOM 703 N N . HIS A 1 92 ? -8.098 14.170 -41.902 1.00 52.31 92 HIS A N 1
ATOM 704 C CA . HIS A 1 92 ? -8.640 13.223 -40.946 1.00 52.31 92 HIS A CA 1
ATOM 705 C C . HIS A 1 92 ? -10.164 13.222 -41.102 1.00 52.31 92 HIS A C 1
ATOM 707 O O . HIS A 1 92 ? -10.763 14.301 -41.051 1.00 52.31 92 HIS A O 1
ATOM 713 N N . PRO A 1 93 ? -10.821 12.066 -41.293 1.00 50.97 93 PRO A N 1
ATOM 714 C CA . PRO A 1 93 ? -12.261 12.029 -41.159 1.00 50.97 93 PRO A CA 1
ATOM 715 C C . PRO A 1 93 ? -12.591 12.444 -39.726 1.00 50.97 93 PRO A C 1
ATOM 717 O O . PRO A 1 93 ? -11.994 11.944 -38.766 1.00 50.97 93 PRO A O 1
ATOM 720 N N . ASP A 1 94 ? -13.497 13.411 -39.610 1.00 49.44 94 ASP A N 1
ATOM 721 C CA . ASP A 1 94 ? -14.067 13.858 -38.349 1.00 49.44 94 ASP A CA 1
ATOM 722 C C . ASP A 1 94 ? -14.587 12.624 -37.604 1.00 49.44 94 ASP A C 1
ATOM 724 O O . ASP A 1 94 ? -15.511 11.945 -38.061 1.00 49.44 94 ASP A O 1
ATOM 728 N N . HIS A 1 95 ? -13.947 12.270 -36.489 1.00 55.34 95 HIS A N 1
ATOM 729 C CA . HIS A 1 95 ? -14.390 11.166 -35.647 1.00 55.34 95 HIS A CA 1
ATOM 730 C C . HIS A 1 95 ? -15.588 11.609 -34.804 1.00 55.34 95 HIS A C 1
ATOM 732 O O . HIS A 1 95 ? -15.575 11.549 -33.577 1.00 55.34 95 HIS A O 1
ATOM 738 N N . SER A 1 96 ? -16.682 11.940 -35.482 1.00 52.91 96 SER A N 1
ATOM 739 C CA . SER A 1 96 ? -18.043 11.843 -34.960 1.00 52.91 96 SER A CA 1
ATOM 740 C C . SER A 1 96 ? -18.489 10.366 -34.925 1.00 52.91 96 SER A C 1
ATOM 742 O O . SER A 1 96 ? -19.540 9.981 -35.431 1.00 52.91 96 SER A O 1
ATOM 744 N N . GLY A 1 97 ? -17.651 9.499 -34.341 1.00 53.88 97 GLY A N 1
ATOM 745 C CA . GLY A 1 97 ? -17.911 8.070 -34.142 1.00 53.88 97 GLY A CA 1
ATOM 746 C C . GLY A 1 97 ? -18.438 7.786 -32.730 1.00 53.88 97 GLY A C 1
ATOM 747 O O . GLY A 1 97 ? -18.052 8.477 -31.785 1.00 53.88 97 GLY A O 1
ATOM 748 N N . PRO A 1 98 ? -19.328 6.794 -32.548 1.00 54.16 98 PRO A N 1
ATOM 749 C CA . PRO A 1 98 ? -20.128 6.660 -31.341 1.00 54.16 98 PRO A CA 1
ATOM 750 C C . PRO A 1 98 ? -19.247 6.373 -30.126 1.00 54.16 98 PRO A C 1
ATOM 752 O O . PRO A 1 98 ? -18.433 5.452 -30.117 1.00 54.16 98 PRO A O 1
ATOM 755 N N . HIS A 1 99 ? -19.454 7.199 -29.102 1.00 54.88 99 HIS A N 1
ATOM 756 C CA . HIS A 1 99 ? -18.879 7.130 -27.769 1.00 54.88 99 HIS A CA 1
ATOM 757 C C . HIS A 1 99 ? -18.502 5.713 -27.315 1.00 54.88 99 HIS A C 1
ATOM 759 O O . HIS A 1 99 ? -19.323 4.793 -27.361 1.00 54.88 99 HIS A O 1
ATOM 765 N N . ARG A 1 100 ? -17.275 5.604 -26.781 1.00 53.84 100 ARG A N 1
ATOM 766 C CA . ARG A 1 100 ? -16.785 4.549 -25.878 1.00 53.84 100 ARG A CA 1
ATOM 767 C C . ARG A 1 100 ? -17.959 3.844 -25.182 1.00 53.84 100 ARG A C 1
ATOM 769 O O . ARG A 1 100 ? -18.757 4.554 -24.561 1.00 53.84 100 ARG A O 1
ATOM 776 N N . PRO A 1 101 ? -18.084 2.502 -25.248 1.00 53.03 101 PRO A N 1
ATOM 777 C CA . PRO A 1 101 ? -19.186 1.801 -24.608 1.00 53.03 101 PRO A CA 1
ATOM 778 C C . PRO A 1 101 ? -19.251 2.227 -23.145 1.00 53.03 101 PRO A C 1
ATOM 780 O O . PRO A 1 101 ? -18.339 1.942 -22.367 1.00 53.03 101 PRO A O 1
ATOM 783 N N . LYS A 1 102 ? -20.302 2.972 -22.785 1.00 60.78 102 LYS A N 1
ATOM 784 C CA . LYS A 1 102 ? -20.618 3.264 -21.388 1.00 60.78 102 LYS A CA 1
ATOM 785 C C . LYS A 1 102 ? -20.605 1.915 -20.685 1.00 60.78 102 LYS A C 1
ATOM 787 O O . LYS A 1 102 ? -21.244 0.993 -21.194 1.00 60.78 102 LYS A O 1
ATOM 792 N N . HIS A 1 103 ? -19.850 1.781 -19.594 1.00 60.94 103 HIS A N 1
ATOM 793 C CA . HIS A 1 103 ? -19.859 0.574 -18.771 1.00 60.94 103 HIS A CA 1
ATOM 794 C C . HIS A 1 103 ? -21.326 0.214 -18.513 1.00 60.94 103 HIS A C 1
ATOM 796 O O . HIS A 1 103 ? -22.023 0.926 -17.791 1.00 60.94 103 HIS A O 1
ATOM 802 N N . LYS A 1 104 ? -21.842 -0.805 -19.213 1.00 65.69 104 LYS A N 1
ATOM 803 C CA . LYS A 1 104 ? -23.236 -1.208 -19.069 1.00 65.69 104 LYS A CA 1
ATOM 804 C C . LYS A 1 104 ? -23.326 -1.833 -17.688 1.00 65.69 104 LYS A C 1
ATOM 806 O O . LYS A 1 104 ? -22.738 -2.886 -17.457 1.00 65.69 104 LYS A O 1
ATOM 811 N N . ALA A 1 105 ? -24.013 -1.156 -16.772 1.00 69.88 105 ALA A N 1
ATOM 812 C CA . ALA A 1 105 ? -24.439 -1.775 -15.529 1.00 69.88 105 ALA A CA 1
ATOM 813 C C . ALA A 1 105 ? -25.170 -3.086 -15.861 1.00 69.88 105 ALA A C 1
ATOM 815 O O . ALA A 1 105 ? -25.864 -3.171 -16.880 1.00 69.88 105 ALA A O 1
ATOM 816 N N . MET A 1 106 ? -24.972 -4.112 -15.030 1.00 80.75 106 MET A N 1
ATOM 817 C CA . MET A 1 106 ? -25.640 -5.402 -15.193 1.00 80.75 106 MET A CA 1
ATOM 818 C C . MET A 1 106 ? -27.157 -5.185 -15.285 1.00 80.75 106 MET A C 1
ATOM 820 O O . MET A 1 106 ? -27.726 -4.429 -14.498 1.00 80.75 106 MET A O 1
ATOM 824 N N . ASN A 1 107 ? -27.808 -5.821 -16.259 1.00 85.75 107 ASN A N 1
ATOM 825 C CA . ASN A 1 107 ? -29.259 -5.755 -16.411 1.00 85.75 107 ASN A CA 1
ATOM 826 C C . ASN A 1 107 ? -29.936 -6.310 -15.135 1.00 85.75 107 ASN A C 1
ATOM 828 O O . ASN A 1 107 ? -29.511 -7.366 -14.657 1.00 85.75 107 ASN A O 1
ATOM 832 N N . PRO A 1 108 ? -30.991 -5.667 -14.592 1.00 84.69 108 PRO A N 1
ATOM 833 C CA . PRO A 1 108 ? -31.705 -6.145 -13.404 1.00 84.69 108 PRO A CA 1
ATOM 834 C C . PRO A 1 108 ? -32.103 -7.627 -13.434 1.00 84.69 108 PRO A C 1
ATOM 836 O O . PRO A 1 108 ? -32.070 -8.296 -12.405 1.00 84.69 108 PRO A O 1
ATOM 839 N N . HIS A 1 109 ? -32.434 -8.167 -14.610 1.00 88.62 109 HIS A N 1
ATOM 840 C CA . HIS A 1 109 ? -32.769 -9.586 -14.745 1.00 88.62 109 HIS A CA 1
ATOM 841 C C . HIS A 1 109 ? -31.565 -10.511 -14.494 1.00 88.62 109 HIS A C 1
ATOM 843 O O . HIS A 1 109 ? -31.685 -11.530 -13.812 1.00 88.62 109 HIS A O 1
ATOM 849 N N . ASP A 1 110 ? -30.392 -10.133 -15.002 1.00 85.38 110 ASP A N 1
ATOM 850 C CA . ASP A 1 110 ? -29.155 -10.890 -14.801 1.00 85.38 110 ASP A CA 1
ATOM 851 C C . ASP A 1 110 ? -28.730 -10.847 -13.330 1.00 85.38 110 ASP A C 1
ATOM 853 O O . ASP A 1 110 ? -28.292 -11.859 -12.776 1.00 85.38 110 ASP A O 1
ATOM 857 N N . PHE A 1 111 ? -28.945 -9.703 -12.674 1.00 87.69 111 PHE A N 1
ATOM 858 C CA . PHE A 1 111 ? -28.726 -9.553 -11.239 1.00 87.69 111 PHE A CA 1
ATOM 859 C C . PHE A 1 111 ? -29.646 -10.465 -10.415 1.00 87.69 111 PHE A C 1
ATOM 861 O O . PHE A 1 111 ? -29.173 -11.161 -9.518 1.00 87.69 111 PHE A O 1
ATOM 868 N N . GLU A 1 112 ? -30.939 -10.525 -10.736 1.00 89.25 112 GLU A N 1
ATOM 869 C CA . GLU A 1 112 ? -31.901 -11.385 -10.035 1.00 89.25 112 GLU A CA 1
ATOM 870 C C . GLU A 1 112 ? -31.522 -12.873 -10.154 1.00 89.25 112 GLU A C 1
ATOM 872 O O . GLU A 1 112 ? -31.561 -13.630 -9.178 1.00 89.25 112 GLU A O 1
ATOM 877 N N . ASN A 1 113 ? -31.087 -13.296 -11.343 1.00 89.38 113 ASN A N 1
ATOM 878 C CA . ASN A 1 113 ? -30.622 -14.661 -11.583 1.00 89.38 113 ASN A CA 1
ATOM 879 C C . ASN A 1 113 ? -29.346 -14.976 -10.789 1.00 89.38 113 ASN A C 1
ATOM 881 O O . ASN A 1 113 ? -29.233 -16.048 -10.182 1.00 89.38 113 ASN A O 1
ATOM 885 N N . LEU A 1 114 ? -28.399 -14.033 -10.744 1.00 85.25 114 LEU A N 1
ATOM 886 C CA . LEU A 1 114 ? -27.192 -14.143 -9.928 1.00 85.25 114 LEU A CA 1
ATOM 887 C C . LEU A 1 114 ? -27.536 -14.246 -8.435 1.00 85.25 114 LEU A C 1
ATOM 889 O O . LEU A 1 114 ? -27.021 -15.128 -7.745 1.00 85.25 114 LEU A O 1
ATOM 893 N N . TYR A 1 115 ? -28.438 -13.396 -7.947 1.00 85.56 115 TYR A N 1
ATOM 894 C CA . TYR A 1 115 ? -28.866 -13.365 -6.552 1.00 85.56 115 TYR A CA 1
ATOM 895 C C . TYR A 1 115 ? -29.493 -14.691 -6.111 1.00 85.56 115 TYR A C 1
ATOM 897 O O . TYR A 1 115 ? -29.086 -15.269 -5.097 1.00 85.56 115 TYR A O 1
ATOM 905 N N . LYS A 1 116 ? -30.423 -15.231 -6.908 1.00 87.12 116 LYS A N 1
ATOM 906 C CA . LYS A 1 116 ? -31.036 -16.545 -6.655 1.00 87.12 116 LYS A CA 1
ATOM 907 C C . LYS A 1 116 ? -29.984 -17.647 -6.592 1.00 87.12 116 LYS A C 1
ATOM 909 O O . LYS A 1 116 ? -29.981 -18.434 -5.647 1.00 87.12 116 LYS A O 1
ATOM 914 N N . LYS A 1 117 ? -29.044 -17.654 -7.545 1.00 84.50 117 LYS A N 1
ATOM 915 C CA . LYS A 1 117 ? -27.949 -18.632 -7.606 1.00 84.50 117 LYS A CA 1
ATOM 916 C C . LYS A 1 117 ? -27.059 -18.588 -6.363 1.00 84.50 117 LYS A C 1
ATOM 918 O O . LYS A 1 117 ? -26.664 -19.643 -5.865 1.00 84.50 117 LYS A O 1
ATOM 923 N N . VAL A 1 118 ? -26.740 -17.395 -5.858 1.00 81.69 118 VAL A N 1
ATOM 924 C CA . VAL A 1 118 ? -25.941 -17.225 -4.634 1.00 81.69 118 VAL A CA 1
ATOM 925 C C . VAL A 1 118 ? -26.715 -17.706 -3.407 1.00 81.69 118 VAL A C 1
ATOM 927 O O . VAL A 1 118 ? -26.157 -18.459 -2.617 1.00 81.69 118 VAL A O 1
ATOM 930 N N . LYS A 1 119 ? -28.006 -17.374 -3.281 1.00 77.25 119 LYS A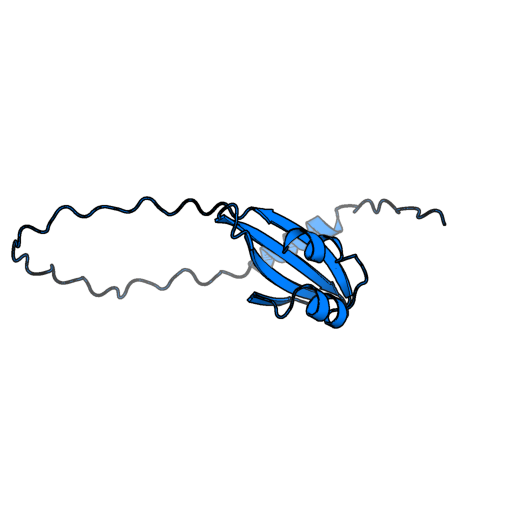 N 1
ATOM 931 C CA . LYS A 1 119 ? -28.843 -17.833 -2.158 1.00 77.25 119 LYS A CA 1
ATOM 932 C C . LYS A 1 119 ? -29.011 -19.349 -2.085 1.00 77.25 119 LYS A C 1
ATOM 934 O O . LYS A 1 119 ? -29.080 -19.900 -0.993 1.00 77.25 119 LYS A O 1
ATOM 939 N N . THR A 1 120 ? -29.095 -20.028 -3.227 1.00 70.88 120 THR A N 1
ATOM 940 C CA . THR A 1 120 ? -29.235 -21.493 -3.268 1.00 70.88 120 THR A CA 1
ATOM 941 C C . THR A 1 120 ? -27.930 -22.232 -3.000 1.00 70.88 120 THR A C 1
ATOM 943 O O . THR A 1 120 ? -27.947 -23.419 -2.675 1.00 70.88 120 THR A O 1
ATOM 946 N N . LYS A 1 121 ? -26.781 -21.558 -3.137 1.00 69.69 121 LYS A N 1
ATOM 947 C CA . LYS A 1 121 ? -25.502 -22.148 -2.759 1.00 69.69 121 LYS A CA 1
ATOM 948 C C . LYS A 1 121 ? -25.406 -22.143 -1.240 1.00 69.69 121 LYS A C 1
ATOM 950 O O . LYS A 1 121 ? -25.296 -21.093 -0.619 1.00 69.69 121 LYS A O 1
ATOM 955 N N . HIS A 1 122 ? -25.399 -23.332 -0.646 1.00 62.56 122 HIS A N 1
ATOM 956 C CA . HIS A 1 122 ? -25.006 -23.496 0.745 1.00 62.56 122 HIS A CA 1
ATOM 957 C C . HIS A 1 122 ? -23.532 -23.093 0.870 1.00 62.56 122 HIS A C 1
ATOM 959 O O . HIS A 1 122 ? -22.629 -23.858 0.520 1.00 62.56 122 HIS A O 1
ATOM 965 N N . LEU A 1 123 ? -23.287 -21.854 1.291 1.00 61.38 123 LEU A N 1
ATOM 966 C CA . LEU A 1 123 ? -21.953 -21.393 1.635 1.00 61.38 123 LEU A CA 1
ATOM 967 C C . LEU A 1 123 ? -21.530 -22.194 2.866 1.00 61.38 123 LEU A C 1
ATOM 969 O O . LEU A 1 123 ? -22.081 -22.028 3.951 1.00 61.38 123 LEU A O 1
ATOM 973 N N . ARG A 1 124 ? -20.595 -23.130 2.682 1.00 53.97 124 ARG A N 1
ATOM 974 C CA . ARG A 1 124 ? -19.990 -23.845 3.802 1.00 53.97 124 ARG A CA 1
ATOM 975 C C . ARG A 1 124 ? -19.132 -22.844 4.564 1.00 53.97 124 ARG A C 1
ATOM 977 O O . ARG A 1 124 ? -18.018 -22.541 4.150 1.00 53.97 124 ARG A O 1
ATOM 984 N N . THR A 1 125 ? -19.657 -22.325 5.665 1.00 50.97 125 THR A N 1
ATOM 985 C CA . THR A 1 125 ? -18.850 -21.594 6.638 1.00 50.97 125 THR A CA 1
ATOM 986 C C . THR A 1 125 ? -17.980 -22.609 7.370 1.00 50.97 125 THR A C 1
ATOM 988 O O . THR A 1 125 ? -18.425 -23.251 8.321 1.00 50.97 125 THR A O 1
ATOM 991 N N . THR A 1 126 ? -16.736 -22.783 6.928 1.00 52.19 126 THR A N 1
ATOM 992 C CA . THR A 1 126 ? -15.713 -23.411 7.768 1.00 52.19 126 THR A CA 1
ATOM 993 C C . THR A 1 126 ? -15.454 -22.454 8.928 1.00 52.19 126 THR A C 1
ATOM 995 O O . THR A 1 126 ? -14.866 -21.391 8.742 1.00 52.19 126 THR A O 1
ATOM 998 N N . LYS A 1 127 ? -15.956 -22.790 10.120 1.00 45.69 127 LYS A N 1
ATOM 999 C CA . LYS A 1 127 ? -15.589 -22.092 11.355 1.00 45.69 127 LYS A CA 1
ATOM 1000 C C . LYS A 1 127 ? -14.094 -22.317 11.591 1.00 45.69 127 LYS A C 1
ATOM 1002 O O . LYS A 1 127 ? -13.679 -23.454 11.800 1.00 45.69 127 LYS A O 1
ATOM 1007 N N . TRP A 1 128 ? -13.297 -21.255 11.556 1.00 48.81 128 TRP A N 1
ATOM 1008 C CA . TRP A 1 128 ? -11.933 -21.292 12.076 1.00 48.81 128 TRP A CA 1
ATOM 1009 C C . TRP A 1 128 ? -12.017 -21.281 13.602 1.00 48.81 1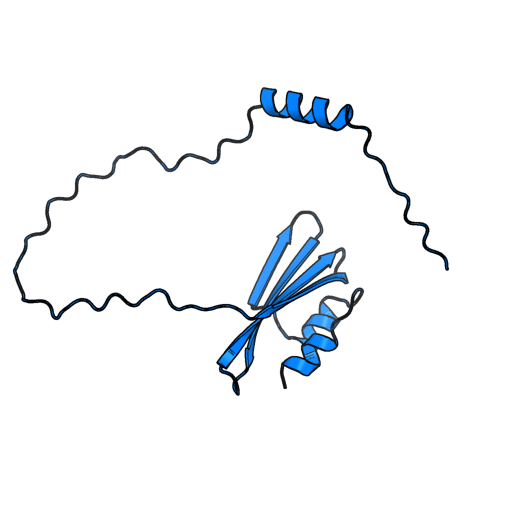28 TRP A C 1
ATOM 1011 O O . TRP A 1 128 ? -12.393 -20.274 14.200 1.00 48.81 128 TRP A O 1
ATOM 1021 N N . ASN A 1 129 ? -11.729 -22.419 14.232 1.00 49.72 129 ASN A N 1
ATOM 1022 C CA . ASN A 1 129 ? -11.507 -22.468 15.672 1.00 49.72 129 ASN A CA 1
ATOM 1023 C C . ASN A 1 129 ? -10.128 -21.863 15.946 1.00 49.72 129 ASN A C 1
ATOM 1025 O O . ASN A 1 129 ? -9.110 -22.505 15.691 1.00 49.72 129 ASN A O 1
ATOM 1029 N N . TYR A 1 130 ? -10.099 -20.630 16.444 1.00 51.97 130 TYR A N 1
ATOM 1030 C CA . TYR A 1 130 ? -8.915 -20.088 17.098 1.00 51.97 130 TYR A CA 1
ATOM 1031 C C . TYR A 1 130 ? -8.827 -20.737 18.483 1.00 51.97 130 TYR A C 1
ATOM 1033 O O . TYR A 1 130 ? -9.684 -20.502 19.333 1.00 51.97 130 TYR A O 1
ATOM 1041 N N . TYR A 1 131 ? -7.837 -21.606 18.681 1.00 50.91 131 TYR A N 1
ATOM 1042 C CA . TYR A 1 131 ? -7.403 -21.971 20.025 1.00 50.91 131 TYR A CA 1
ATOM 1043 C C . TYR A 1 131 ? -6.557 -20.821 20.580 1.00 50.91 131 TYR A C 1
ATOM 1045 O O . TYR A 1 131 ? -5.755 -20.242 19.845 1.00 50.91 131 TYR A O 1
ATOM 1053 N N . LEU A 1 132 ? -6.857 -20.491 21.840 1.00 55.78 132 LEU A N 1
ATOM 1054 C CA . LEU A 1 132 ? -6.282 -19.440 22.684 1.00 55.78 132 LEU A CA 1
ATOM 1055 C C . LEU A 1 132 ? -4.750 -19.456 22.723 1.00 55.78 132 LEU A C 1
ATOM 1057 O O . LEU A 1 132 ? -4.183 -20.571 22.768 1.00 55.78 132 LEU A O 1
#

Sequence (132 aa):
TTSSTIMKVQRGMSQEEVSHLLGKPDFRRFDNGSEQWEYTKTNVSTAANTVIIIDFVDGMVTNMDSFESNITPPPVAVCPPNEIITVVPPNHPDHSGPHRPKHKAMNPHDFENLYKKVKTKHLRTTKWNYYL

=== Feature glossary ===
Key to the feature types in this record:

Secondary structure (8-state, DSSP). Secondary structure is the local, repeating backbone conformation. DSSP classifies it into eight states by reading the hydrogen-bond network: three helix types (H, G, I), two β types (E, B), two non-regular types (T, S), and unstructured coil (-).

Backbone torsions (φ/ψ). Backbone dihedral angles. Every residue except chain termini has a φ (preceding-C → N → Cα → C) and a ψ (N → Cα → C → next-N). They are reported in degrees following the IUPAC sign convention. Secondary structure is essentially a statement about which (φ, ψ) basin each residue occupies.

Predicted aligned error. Predicted Aligned Error (PAE) is an AlphaFold confidence matrix: entry (i, j) is the expected error in the position of residue j, in ångströms, when the prediction is superimposed on the true structure at residue i. Low PAE within a block of residues means that block is internally rigid and well-predicted; high PAE between two blocks means their relative placement is uncertain even if each block individually is confident.

B-factor. B-factor (Debye–Waller factor) reflects atomic displacement in the crystal lattice. It is an experimental observable (units Å²), not a prediction; low values mean the atom is pinned down, high values mean it moves or is heterogeneous across the crystal.

Secondary structure (3-state, P-SEA). Three-state secondary structure (P-SEA) collapses the eight DSSP classes into helix (a), strand (b), and coil (c). P-SEA assigns these from Cα geometry alone — distances and angles — without requiring backbone oxygens, so it works on any Cα trace.

Sequence. Primary structure: the covalent order of the twenty standard amino acids along the backbone. Two proteins with the same sequence will (almost always) fold to the same structure; two with 30% identity often share a fold but not the details.

pLDDT. pLDDT is the predicted lDDT-Cα score: AlphaFold's confidence that the local environment of each residue (all inter-atomic distances within 15 Å) is correctly placed. It is a per-residue number between 0 and 100, with higher meaning more reliable.

InterPro / GO / CATH / organism. Functional annotations link the protein to curated databases. InterPro entries identify conserved domains and families by matching the sequence against member-database signatures (Pfam, PROSITE, CDD, …). Gene Ontology (GO) terms describe molecular function, biological process, and cellular component in a controlled vocabulary. CATH places the structure in a hierarchical fold classification (Class/Architecture/Topology/Homologous-superfamily). The organism is the source species.

Contact-map, Ramachandran, and PAE plots. Three diagnostic plots accompany the record. The Cα contact map visualizes the tertiary structure as a 2D adjacency matrix (8 Å cutoff, sequence-local contacts suppressed). The Ramachandran plot shows the distribution of backbone (φ, ψ) torsions, with points in the α and β basins reflecting secondary structure content. The PAE plot shows AlphaFold's inter-residue confidence as a color matrix.

mmCIF coordinates. The mmCIF table is the protein's shape written out atom by atom. For each backbone N, Cα, C, and carbonyl O, it records an (x, y, z) coordinate triple in Å plus the residue type, chain letter, and residue number.

Radius of gyration, Cα contacts, bounding box. Three whole-structure scalars: the radius of gyration (RMS distance of Cα from centroid, in Å), the count of Cα–Cα contacts (pairs closer than 8 Å and separated by more than four residues in sequence — i.e. tertiary, not local, contacts), and the bounding-box dimensions. Together they distinguish compact globular folds from extended fibres or disordered chains.

Foldseek 3Di. The Foldseek 3Di string encodes local tertiary geometry as a 20-letter alphabet — one character per residue — derived from the relative positions of nearby Cα atoms. Unlike the amino-acid sequence, 3Di is a direct function of the 3D structure, so two proteins with the same fold have similar 3Di strings even at low sequence identity.

Rendered structure images. Six rendered views show the 3D structure from the faces of a cube — i.e. along ±x, ±y, ±z. Rendering representation is drawn randomly per protein from cartoon (secondary-structure ribbons), sticks (backbone bonds), or molecular surface; coloring is either N→C rainbow (blue at the N-terminus through red at the C-terminus) or one color per chain.

Nearest PDB structures. The Foldseek neighbor list gives the closest experimentally determined structures in the PDB, ranked by structural alignment. TM-score near 1 means near-identical fold; near 0.3 means only rough topology match. This is how one finds what a novel AlphaFold prediction most resembles in the solved-structure universe.

Solvent-accessible surface area. SASA measures how much of the protein is reachable by solvent. It is computed by rolling a water-sized probe over the atomic surface and summing the exposed area (Å²). Per-residue SASA distinguishes core (buried, low SASA) from surface (exposed, high SASA) residues; total SASA is a whole-molecule size measure.